Protein AF-A0A2W6WEF1-F1 (afdb_monomer_lite)

Foldseek 3Di:
DDPPPLDDVVVLVVLLVVLLVVLVVVVVVLVVLLVVQVVVLPPDDDDVVLVVLLVVLVVLLSVLQSVLLSCVSVVVPVSSVVSNVSSVVSLVSNVVSCVVSVGDVVSNCVVVVVVCCSVCVSVVVVVVSVVVSVVVVVD

Secondary structure (DSSP, 8-state):
-----S--HHHHHHHHHHHHHHHHHHHHHHHHHHHHHHHTTTTS---HHHHHHHHHHHHHHHHHHHHHHHHHHTT-HHHHHHHHHHHHHHHHHHHHHHHHTT--HHHHHHHHHHHHHHHHHHHHHHHHHHHHHHHHTT-

pLDDT: mean 70.05, std 11.49, range [33.0, 89.06]

Sequence (139 aa):
MVKHSGVSEANLEVLREAQAAFNAVFGTLLCAGIGHALTAINDRVFDIAMVIDFLLAVAWFAVALCIGNQAMLRGEQRKGMVLLVTACMAGLVAFVAGQALGLDNALLRLLTGAWVATLLGSNATVSLIDYIQRRGGQR

Radius of gyration: 18.7 Å; chains: 1; bounding box: 54×24×50 Å

Structure (mmCIF, N/CA/C/O backbone):
data_AF-A0A2W6WEF1-F1
#
_entry.id   AF-A0A2W6WEF1-F1
#
loop_
_atom_site.group_PDB
_atom_site.id
_atom_site.type_symbol
_atom_site.label_atom_id
_atom_site.label_alt_id
_atom_site.label_comp_id
_atom_site.label_asym_id
_atom_site.label_entity_id
_atom_site.label_seq_id
_atom_site.pdbx_PDB_ins_code
_atom_site.Cartn_x
_atom_site.Cartn_y
_atom_site.Cartn_z
_atom_site.occupancy
_atom_site.B_iso_or_equiv
_atom_site.auth_seq_id
_atom_site.auth_comp_id
_atom_site.auth_asym_id
_atom_site.auth_atom_id
_atom_site.pdbx_PDB_model_num
ATOM 1 N N . MET A 1 1 ? -32.310 3.608 27.103 1.00 34.72 1 MET A N 1
ATOM 2 C CA . MET A 1 1 ? -30.976 3.893 26.526 1.00 34.72 1 MET A CA 1
ATOM 3 C C . MET A 1 1 ? -30.021 2.805 26.982 1.00 34.72 1 MET A C 1
ATOM 5 O O . MET A 1 1 ? -29.574 2.838 28.119 1.00 34.72 1 MET A O 1
ATOM 9 N N . VAL A 1 2 ? -29.787 1.796 26.142 1.00 33.00 2 VAL A N 1
ATOM 10 C CA . VAL A 1 2 ? -28.838 0.716 26.445 1.00 33.00 2 VAL A CA 1
ATOM 11 C C . VAL A 1 2 ? -27.443 1.230 26.104 1.00 33.00 2 VAL A C 1
ATOM 13 O O . VAL A 1 2 ? -27.155 1.556 24.955 1.00 33.00 2 VAL A O 1
ATOM 16 N N . LYS A 1 3 ? -26.608 1.388 27.129 1.00 35.75 3 LYS A N 1
ATOM 17 C CA . LYS A 1 3 ? -25.214 1.814 27.004 1.00 35.75 3 LYS A CA 1
ATOM 18 C C . LYS A 1 3 ? -24.437 0.628 26.417 1.00 35.75 3 LYS A C 1
ATOM 20 O O . LYS A 1 3 ? -24.182 -0.342 27.121 1.00 35.75 3 LYS A O 1
ATOM 25 N N . HIS A 1 4 ? -24.113 0.668 25.125 1.00 38.34 4 HIS A N 1
ATOM 26 C CA . HIS A 1 4 ? -23.238 -0.322 24.491 1.00 38.34 4 HIS A CA 1
ATOM 27 C C . HIS A 1 4 ? -21.790 -0.103 24.957 1.00 38.34 4 HIS A C 1
ATOM 29 O O . HIS A 1 4 ? -20.988 0.504 24.255 1.00 38.34 4 HIS A O 1
ATOM 35 N N . SER A 1 5 ? -21.433 -0.580 26.149 1.00 47.84 5 SER A N 1
ATOM 36 C CA . SER A 1 5 ? -20.035 -0.650 26.593 1.00 47.84 5 SER A CA 1
ATOM 37 C C . SER A 1 5 ? -19.420 -1.981 26.154 1.00 47.84 5 SER A C 1
ATOM 39 O O . SER A 1 5 ? -19.136 -2.844 26.977 1.00 47.84 5 SER A O 1
ATOM 41 N N . GLY A 1 6 ? -19.296 -2.178 24.840 1.00 47.62 6 GLY A N 1
ATOM 42 C CA . GLY A 1 6 ? -18.607 -3.339 24.255 1.00 47.62 6 GLY A CA 1
ATOM 43 C C . GLY A 1 6 ? -17.201 -3.019 23.751 1.00 47.62 6 GLY A C 1
ATOM 44 O O . GLY A 1 6 ? -16.408 -3.921 23.509 1.00 47.62 6 GLY A O 1
ATOM 45 N N . VAL A 1 7 ? -16.875 -1.732 23.626 1.00 51.34 7 VAL A N 1
ATOM 46 C CA . VAL A 1 7 ? -15.575 -1.265 23.164 1.00 51.34 7 VAL A CA 1
ATOM 47 C C . VAL A 1 7 ? -15.164 -0.092 24.044 1.00 51.34 7 VAL A C 1
ATOM 49 O O . VAL A 1 7 ? -15.775 0.970 23.988 1.00 51.34 7 VAL A O 1
ATOM 52 N N . SER A 1 8 ? -14.158 -0.290 24.898 1.00 59.22 8 SER A N 1
ATOM 53 C CA . SER A 1 8 ? -13.447 0.852 25.479 1.00 59.22 8 SER A CA 1
ATOM 54 C C . SER A 1 8 ? -12.740 1.572 24.334 1.00 59.22 8 SER A C 1
ATOM 56 O O . SER A 1 8 ? -12.123 0.902 23.502 1.00 59.22 8 SER A O 1
ATOM 58 N N . GLU A 1 9 ? -12.812 2.903 24.278 1.00 60.66 9 GLU A N 1
ATOM 59 C CA . GLU A 1 9 ? -12.079 3.713 23.291 1.00 60.66 9 GLU A CA 1
ATOM 60 C C . GLU A 1 9 ? -10.601 3.295 23.202 1.00 60.66 9 GLU A C 1
ATOM 62 O O . GLU A 1 9 ? -10.062 3.196 22.102 1.00 60.66 9 GLU A O 1
ATOM 67 N N . ALA A 1 10 ? -10.013 2.880 24.330 1.00 58.94 10 ALA A N 1
ATOM 68 C CA . ALA A 1 10 ? -8.648 2.371 24.423 1.00 58.94 10 ALA A CA 1
ATOM 69 C C . ALA A 1 10 ? -8.368 1.134 23.541 1.00 58.94 10 ALA A C 1
ATOM 71 O O . ALA A 1 10 ? -7.301 1.030 22.946 1.00 58.94 10 ALA A O 1
ATOM 72 N N . ASN A 1 11 ? -9.314 0.197 23.394 1.00 60.12 11 ASN A N 1
ATOM 73 C CA . ASN A 1 11 ? -9.098 -1.002 22.567 1.00 60.12 11 ASN A CA 1
ATOM 74 C C . ASN A 1 11 ? -9.136 -0.677 21.066 1.00 60.12 11 ASN A C 1
ATOM 76 O O . ASN A 1 11 ? -8.418 -1.295 20.281 1.00 60.12 11 ASN A O 1
ATOM 80 N N . LEU A 1 12 ? -9.954 0.298 20.656 1.00 66.38 12 LEU A N 1
ATOM 81 C CA . LEU A 1 12 ? -9.937 0.803 19.277 1.00 66.38 12 LEU A CA 1
ATOM 82 C C . LEU A 1 12 ? -8.667 1.588 18.984 1.00 66.38 12 LEU A C 1
ATOM 84 O O . LEU A 1 12 ? -8.165 1.539 17.864 1.00 66.38 12 LEU A O 1
ATOM 88 N N . GLU A 1 13 ? -8.169 2.317 19.974 1.00 68.69 13 GLU A N 1
ATOM 89 C CA . GLU A 1 13 ? -6.949 3.101 19.861 1.00 68.69 13 GLU A CA 1
ATOM 90 C C . GLU A 1 13 ? -5.731 2.199 19.633 1.00 68.69 13 GLU A C 1
ATOM 92 O O . GLU A 1 13 ? -5.026 2.387 18.643 1.00 68.69 13 GLU A O 1
ATOM 97 N N . VAL A 1 14 ? -5.588 1.121 20.414 1.00 67.00 14 VAL A N 1
ATOM 98 C CA . VAL A 1 14 ? -4.526 0.112 20.229 1.00 67.00 14 VAL A CA 1
ATOM 99 C C . VAL A 1 14 ? -4.586 -0.542 18.845 1.00 67.00 14 VAL A C 1
ATOM 101 O O . VAL A 1 14 ? -3.557 -0.731 18.199 1.00 67.00 14 VAL A O 1
ATOM 104 N N . LEU A 1 15 ? -5.783 -0.867 18.344 1.00 65.19 15 LEU A N 1
ATOM 105 C CA . LEU A 1 15 ? -5.932 -1.444 17.002 1.00 65.19 15 LEU A CA 1
ATOM 106 C C . LEU A 1 15 ? -5.541 -0.453 15.905 1.00 65.19 15 LEU A C 1
ATOM 108 O O . LEU A 1 15 ? -4.858 -0.824 14.951 1.00 65.19 15 LEU A O 1
ATOM 112 N N . ARG A 1 16 ? -5.934 0.816 16.044 1.00 70.62 16 ARG A N 1
ATOM 113 C CA . ARG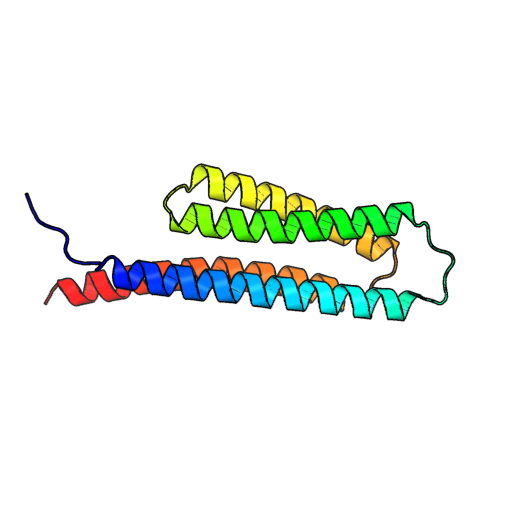 A 1 16 ? -5.547 1.877 15.105 1.00 70.62 16 ARG A CA 1
ATOM 114 C C . ARG A 1 16 ? -4.040 2.106 15.106 1.00 70.62 16 ARG A C 1
ATOM 116 O O . ARG A 1 16 ? -3.472 2.317 14.034 1.00 70.62 16 ARG A O 1
ATOM 123 N N . GLU A 1 17 ? -3.408 2.036 16.271 1.00 70.50 17 GLU A N 1
ATOM 124 C CA . GLU A 1 17 ? -1.968 2.212 16.447 1.00 70.50 17 GLU A CA 1
ATOM 125 C C . GLU A 1 17 ? -1.175 1.036 15.861 1.00 70.50 17 GLU A C 1
ATOM 127 O O . GLU A 1 17 ? -0.269 1.248 15.053 1.00 70.50 17 GLU A O 1
ATOM 132 N N . ALA A 1 18 ? -1.590 -0.205 16.136 1.00 65.56 18 ALA A N 1
ATOM 133 C CA . ALA A 1 18 ? -1.011 -1.402 15.522 1.00 65.56 18 ALA A CA 1
ATOM 134 C C . ALA A 1 18 ? -1.107 -1.363 13.987 1.00 65.56 18 ALA A C 1
ATOM 136 O O . ALA A 1 18 ? -0.173 -1.738 13.278 1.00 65.56 18 ALA A O 1
ATOM 137 N N . GLN A 1 19 ? -2.217 -0.853 13.456 1.00 68.38 19 GLN A N 1
ATOM 138 C CA . GLN A 1 19 ? -2.442 -0.754 12.017 1.00 68.38 19 GLN A CA 1
ATOM 139 C C . GLN A 1 19 ? -1.686 0.420 11.375 1.00 68.38 19 GLN A C 1
ATOM 141 O O . GLN A 1 19 ? -1.238 0.317 10.232 1.00 68.38 19 GLN A O 1
ATOM 146 N N . ALA A 1 20 ? -1.481 1.520 12.105 1.00 71.69 20 ALA A N 1
ATOM 147 C CA . ALA A 1 20 ? -0.588 2.599 11.690 1.00 71.69 20 ALA A CA 1
ATOM 148 C C . ALA A 1 20 ? 0.877 2.130 11.647 1.00 71.69 20 ALA A C 1
ATOM 150 O O . ALA A 1 20 ? 1.570 2.388 10.661 1.00 71.69 20 ALA A O 1
ATOM 151 N N . ALA A 1 21 ? 1.321 1.378 12.659 1.00 69.19 21 ALA A N 1
ATOM 152 C CA . ALA A 1 21 ? 2.646 0.766 12.687 1.00 69.19 21 ALA A CA 1
ATOM 153 C C . ALA A 1 21 ? 2.832 -0.223 11.525 1.00 69.19 21 ALA A C 1
ATOM 155 O O . ALA A 1 21 ? 3.842 -0.170 10.823 1.00 69.19 21 ALA A O 1
ATOM 156 N N . PHE A 1 22 ? 1.827 -1.062 11.257 1.00 69.50 22 PHE A N 1
ATOM 157 C CA . PHE A 1 22 ? 1.837 -1.972 10.113 1.00 69.50 22 PHE A CA 1
ATOM 158 C C . PHE A 1 22 ? 1.972 -1.222 8.778 1.00 69.50 22 PHE A C 1
ATOM 160 O O . PHE A 1 22 ? 2.821 -1.572 7.962 1.00 69.50 22 PHE A O 1
ATOM 167 N N . ASN A 1 23 ? 1.199 -0.149 8.575 1.00 71.81 23 ASN A N 1
ATOM 168 C CA . ASN A 1 23 ? 1.293 0.695 7.380 1.00 71.81 23 ASN A CA 1
ATOM 169 C C . ASN A 1 23 ? 2.698 1.313 7.207 1.00 71.81 23 ASN A C 1
ATOM 171 O O . ASN A 1 23 ? 3.213 1.359 6.089 1.00 71.81 23 ASN A O 1
ATOM 175 N N . ALA A 1 24 ? 3.333 1.766 8.294 1.00 71.12 24 ALA A N 1
ATOM 176 C CA . ALA A 1 24 ? 4.674 2.355 8.257 1.00 71.12 24 ALA A CA 1
ATOM 177 C C . ALA A 1 24 ? 5.759 1.322 7.905 1.00 71.12 24 ALA A C 1
ATOM 179 O O . ALA A 1 24 ? 6.597 1.564 7.030 1.00 71.12 24 ALA A O 1
ATOM 180 N N . VAL A 1 25 ? 5.718 0.148 8.543 1.00 69.75 25 VAL A N 1
ATOM 181 C CA . VAL A 1 25 ? 6.628 -0.968 8.236 1.00 69.75 25 VAL A CA 1
ATOM 182 C C . VAL A 1 25 ? 6.441 -1.416 6.790 1.00 69.75 25 VAL A C 1
ATOM 184 O O . VAL A 1 25 ? 7.421 -1.601 6.068 1.00 69.75 25 VAL A O 1
ATOM 187 N N . PHE A 1 26 ? 5.193 -1.520 6.333 1.00 71.19 26 PHE A N 1
ATOM 188 C CA . PHE A 1 26 ? 4.891 -1.901 4.961 1.00 71.19 26 PHE A CA 1
ATOM 189 C C . PHE A 1 26 ? 5.443 -0.897 3.942 1.00 71.19 26 PHE A C 1
ATOM 191 O O . PHE A 1 26 ? 6.159 -1.295 3.023 1.00 71.19 26 PHE A O 1
ATOM 198 N N . GLY A 1 27 ? 5.196 0.403 4.136 1.00 68.94 27 GLY A N 1
ATOM 199 C CA . GLY A 1 27 ? 5.763 1.450 3.280 1.00 68.94 27 GLY A CA 1
ATOM 200 C C . GLY A 1 27 ? 7.295 1.404 3.223 1.00 68.94 27 GLY A C 1
ATOM 201 O O . GLY A 1 27 ? 7.882 1.562 2.156 1.00 68.94 27 GLY A O 1
ATOM 202 N N . THR A 1 28 ? 7.943 1.092 4.347 1.00 70.75 28 THR A N 1
ATOM 203 C CA . THR A 1 28 ? 9.406 0.959 4.428 1.00 70.75 28 THR A CA 1
ATOM 204 C C . THR A 1 28 ? 9.920 -0.235 3.620 1.00 70.75 28 THR A C 1
ATOM 206 O O . THR A 1 28 ? 10.871 -0.095 2.848 1.00 70.75 28 THR A O 1
ATOM 209 N N . LEU A 1 29 ? 9.272 -1.398 3.750 1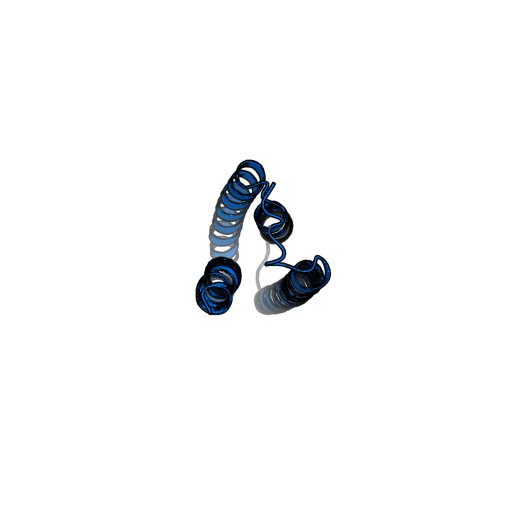.00 68.88 29 LEU A N 1
ATOM 210 C CA . LEU A 1 29 ? 9.611 -2.598 2.978 1.00 68.88 29 LEU A CA 1
ATOM 211 C C . LEU A 1 29 ? 9.424 -2.380 1.473 1.00 68.88 29 LEU A C 1
ATOM 213 O O . LEU A 1 29 ? 10.252 -2.839 0.685 1.00 68.88 29 LEU A O 1
ATOM 217 N N . LEU A 1 30 ? 8.382 -1.644 1.071 1.00 70.62 30 LEU A N 1
ATOM 218 C CA . LEU A 1 30 ? 8.177 -1.280 -0.330 1.00 70.62 30 LEU A CA 1
ATOM 219 C C . LEU A 1 30 ? 9.306 -0.402 -0.867 1.00 70.62 30 LEU A C 1
ATOM 221 O O . LEU A 1 30 ? 9.880 -0.730 -1.903 1.00 70.62 30 LEU A O 1
ATOM 225 N N . CYS A 1 31 ? 9.664 0.669 -0.157 1.00 72.31 31 CYS A N 1
ATOM 226 C CA . CYS A 1 31 ? 10.755 1.551 -0.571 1.00 72.31 31 CYS A CA 1
ATOM 227 C C . CYS A 1 31 ? 12.087 0.795 -0.707 1.00 72.31 31 CYS A C 1
ATOM 229 O O . CYS A 1 31 ? 12.794 0.968 -1.701 1.00 72.31 31 CYS A O 1
ATOM 231 N N . ALA A 1 32 ? 12.410 -0.078 0.252 1.00 71.75 32 ALA A N 1
ATOM 232 C CA . ALA A 1 32 ? 13.627 -0.889 0.213 1.00 71.75 32 ALA A CA 1
ATOM 233 C C . ALA A 1 32 ? 13.633 -1.873 -0.969 1.00 71.75 32 ALA A C 1
ATOM 235 O O . ALA A 1 32 ? 14.633 -1.984 -1.682 1.00 71.75 32 ALA A O 1
ATOM 236 N N . GLY A 1 33 ? 12.506 -2.549 -1.212 1.00 68.50 33 GLY A N 1
ATOM 237 C CA . GLY A 1 33 ? 12.357 -3.473 -2.335 1.00 68.50 33 GLY A CA 1
ATOM 238 C C . GLY A 1 33 ? 12.511 -2.779 -3.689 1.00 68.50 33 GLY A C 1
ATOM 239 O O . GLY A 1 33 ? 13.221 -3.283 -4.556 1.00 68.50 33 GLY A O 1
ATOM 240 N N . ILE A 1 34 ? 11.906 -1.600 -3.856 1.00 71.62 34 ILE A N 1
ATOM 241 C CA . ILE A 1 34 ? 12.053 -0.783 -5.069 1.00 71.62 34 ILE A CA 1
ATOM 242 C C . ILE A 1 34 ? 13.510 -0.367 -5.268 1.00 71.62 34 ILE A C 1
ATOM 244 O O . ILE A 1 34 ? 14.032 -0.523 -6.367 1.00 71.62 34 ILE A O 1
ATOM 248 N N . GLY A 1 35 ? 14.182 0.116 -4.217 1.00 72.06 35 GLY A N 1
ATOM 249 C CA . GLY A 1 35 ? 15.593 0.502 -4.285 1.00 72.06 35 GLY A CA 1
ATOM 250 C C . GLY A 1 35 ? 16.487 -0.652 -4.744 1.00 72.06 35 GLY A C 1
ATOM 251 O O . GLY A 1 35 ? 17.263 -0.491 -5.682 1.00 72.06 35 GLY A O 1
ATOM 252 N N . HIS A 1 36 ? 16.310 -1.840 -4.159 1.00 69.44 36 HIS A N 1
ATOM 253 C CA . HIS A 1 36 ? 17.021 -3.049 -4.585 1.00 69.44 36 HIS A CA 1
ATOM 254 C C . HIS A 1 36 ? 16.733 -3.400 -6.054 1.00 69.44 36 HIS A C 1
ATOM 256 O O . HIS A 1 36 ? 17.639 -3.724 -6.825 1.00 69.44 36 HIS A O 1
ATOM 262 N N . ALA A 1 37 ? 15.473 -3.312 -6.470 1.00 67.94 37 ALA A N 1
ATOM 263 C CA . ALA A 1 37 ? 15.086 -3.647 -7.831 1.00 67.94 37 ALA A CA 1
ATOM 264 C C . ALA A 1 37 ? 15.650 -2.645 -8.859 1.00 67.94 37 ALA A C 1
ATOM 266 O O . ALA A 1 37 ? 16.113 -3.060 -9.916 1.00 67.94 37 ALA A O 1
ATOM 267 N N . LEU A 1 38 ? 15.722 -1.354 -8.515 1.00 70.31 38 LEU A N 1
ATOM 268 C CA . LEU A 1 38 ? 16.395 -0.332 -9.325 1.00 70.31 38 LEU A CA 1
ATOM 269 C C . LEU A 1 38 ? 17.911 -0.564 -9.416 1.00 70.31 38 LEU A C 1
ATOM 271 O O . LEU A 1 38 ? 18.498 -0.338 -10.470 1.00 70.31 38 LEU A O 1
ATOM 275 N N . THR A 1 39 ? 18.557 -1.062 -8.355 1.00 71.94 39 THR A N 1
ATOM 276 C CA . THR A 1 39 ? 19.997 -1.380 -8.411 1.00 71.94 39 THR A CA 1
ATOM 277 C C . THR A 1 39 ? 20.326 -2.574 -9.308 1.00 71.94 39 THR A C 1
ATOM 279 O O . THR A 1 39 ? 21.389 -2.592 -9.920 1.00 71.94 39 THR A O 1
ATOM 282 N N . ALA A 1 40 ? 19.412 -3.540 -9.453 1.00 63.91 40 ALA A N 1
ATOM 283 C CA . ALA A 1 40 ? 19.584 -4.690 -10.352 1.00 63.91 40 ALA A CA 1
ATOM 284 C C . ALA A 1 40 ? 19.463 -4.321 -11.844 1.00 63.91 40 ALA A C 1
ATOM 286 O O . ALA A 1 40 ? 19.772 -5.119 -12.724 1.00 63.91 40 ALA A O 1
ATOM 287 N N . ILE A 1 41 ? 18.999 -3.107 -12.122 1.00 61.34 41 ILE A N 1
ATOM 288 C CA . ILE A 1 41 ? 18.618 -2.625 -13.445 1.00 61.34 41 ILE A CA 1
ATOM 289 C C . ILE A 1 41 ? 19.720 -1.754 -14.099 1.00 61.34 41 ILE A C 1
ATOM 291 O O . ILE A 1 41 ? 19.621 -1.378 -15.265 1.00 61.34 41 ILE A O 1
ATOM 295 N N . ASN A 1 42 ? 20.819 -1.505 -13.381 1.00 58.06 42 ASN A N 1
ATOM 296 C CA . ASN A 1 42 ? 21.861 -0.513 -13.680 1.00 58.06 42 ASN A CA 1
ATOM 297 C C . ASN A 1 42 ? 22.608 -0.660 -15.035 1.00 58.06 42 ASN A C 1
ATOM 299 O O . ASN A 1 42 ? 23.311 0.262 -15.432 1.00 58.06 42 ASN A O 1
ATOM 303 N N . ASP A 1 43 ? 22.447 -1.764 -15.773 1.00 57.12 43 ASP A N 1
ATOM 304 C CA . ASP A 1 43 ? 23.175 -2.025 -17.030 1.00 57.12 43 ASP A CA 1
ATOM 305 C C . ASP A 1 43 ? 22.434 -1.597 -18.320 1.00 57.12 43 ASP A C 1
ATOM 307 O O . ASP A 1 43 ? 22.940 -1.820 -19.423 1.00 57.12 43 ASP A O 1
ATOM 311 N N . ARG A 1 44 ? 21.239 -0.984 -18.244 1.00 59.12 44 ARG A N 1
ATOM 312 C CA . ARG A 1 44 ? 20.486 -0.528 -19.439 1.00 59.12 44 ARG A CA 1
ATOM 313 C C . ARG A 1 44 ? 20.295 0.991 -19.475 1.00 59.12 44 ARG A C 1
ATOM 315 O O . ARG A 1 44 ? 20.135 1.634 -18.447 1.00 59.12 44 ARG A O 1
ATOM 322 N N . VAL A 1 45 ? 20.273 1.568 -20.680 1.00 59.41 45 VAL A N 1
ATOM 323 C CA . VAL A 1 45 ? 19.904 2.978 -20.908 1.00 59.41 45 VAL A CA 1
ATOM 324 C C . VAL A 1 45 ? 18.416 3.139 -20.587 1.00 59.41 45 VAL A C 1
ATOM 326 O O . VAL A 1 45 ? 17.577 2.614 -21.316 1.00 59.41 45 VAL A O 1
ATOM 329 N N . PHE A 1 46 ? 18.090 3.821 -19.486 1.00 64.06 46 PHE A N 1
ATOM 330 C CA . PHE A 1 46 ? 16.703 4.033 -19.063 1.00 64.06 46 PHE A CA 1
ATOM 331 C C . PHE A 1 46 ? 16.093 5.304 -19.625 1.00 64.06 46 PHE A C 1
ATOM 333 O O . PHE A 1 46 ? 16.726 6.358 -19.669 1.00 64.06 46 PHE A O 1
ATOM 340 N N . ASP A 1 47 ? 14.802 5.207 -19.930 1.00 73.25 47 ASP A N 1
ATOM 341 C CA . ASP A 1 47 ? 13.929 6.367 -19.951 1.00 73.25 47 ASP A CA 1
ATOM 342 C C . ASP A 1 47 ? 13.632 6.783 -18.500 1.00 73.25 47 ASP A C 1
ATOM 344 O O . ASP A 1 47 ? 12.875 6.128 -17.776 1.00 73.25 47 ASP A O 1
ATOM 348 N N . ILE A 1 48 ? 14.277 7.866 -18.060 1.00 76.62 48 ILE A N 1
ATOM 349 C CA . ILE A 1 48 ? 14.117 8.433 -16.714 1.00 76.62 48 ILE A CA 1
ATOM 350 C C . ILE A 1 48 ? 12.649 8.780 -16.438 1.00 76.62 48 ILE A C 1
ATOM 352 O O . ILE A 1 48 ? 12.198 8.631 -15.301 1.00 76.62 48 ILE A O 1
ATOM 356 N N . ALA A 1 49 ? 11.887 9.190 -17.457 1.00 81.56 49 ALA A N 1
ATOM 357 C CA . ALA A 1 49 ? 10.478 9.521 -17.283 1.00 81.56 49 ALA A CA 1
ATOM 358 C C . ALA A 1 49 ? 9.674 8.292 -16.833 1.00 81.56 49 ALA A C 1
ATOM 360 O O . ALA A 1 49 ? 8.899 8.376 -15.884 1.00 81.56 49 ALA A O 1
ATOM 361 N N . MET A 1 50 ? 9.941 7.124 -17.422 1.00 79.75 50 MET A N 1
ATOM 362 C CA . MET A 1 50 ? 9.245 5.882 -17.076 1.00 79.75 50 MET A CA 1
ATOM 363 C C . MET A 1 50 ? 9.564 5.404 -15.653 1.00 79.75 50 MET A C 1
ATOM 365 O O . MET A 1 50 ? 8.684 4.903 -14.950 1.00 79.75 50 MET A O 1
ATOM 369 N N . VAL A 1 51 ? 10.809 5.587 -15.199 1.00 78.56 51 VAL A N 1
ATOM 370 C CA . VAL A 1 51 ? 11.196 5.298 -13.807 1.00 78.56 51 VAL A CA 1
ATOM 371 C C . VAL A 1 51 ? 10.461 6.229 -12.841 1.00 78.56 51 VAL A C 1
ATOM 373 O O . VAL A 1 51 ? 9.959 5.773 -11.814 1.00 78.56 51 VAL A O 1
ATOM 376 N N . ILE A 1 52 ? 10.360 7.520 -13.169 1.00 82.19 52 ILE A N 1
ATOM 377 C CA . ILE A 1 52 ? 9.628 8.497 -12.353 1.00 82.19 52 ILE A CA 1
ATOM 378 C C . ILE A 1 52 ? 8.140 8.137 -12.282 1.00 82.19 52 ILE A C 1
ATOM 380 O O . ILE A 1 52 ? 7.586 8.100 -11.183 1.00 82.19 52 ILE A O 1
ATOM 384 N N . ASP A 1 53 ? 7.509 7.809 -13.409 1.00 82.88 53 ASP A N 1
ATOM 385 C CA . ASP A 1 53 ? 6.096 7.415 -13.454 1.00 82.88 53 ASP A CA 1
ATOM 386 C C . ASP A 1 53 ? 5.829 6.159 -12.620 1.00 82.88 53 ASP A C 1
ATOM 388 O O . ASP A 1 53 ? 4.863 6.107 -11.852 1.00 82.88 53 ASP A O 1
ATOM 392 N N . PHE A 1 54 ? 6.721 5.167 -12.701 1.00 82.12 54 PHE A N 1
ATOM 393 C CA . PHE A 1 54 ? 6.665 3.979 -11.853 1.00 82.12 54 PHE A CA 1
ATOM 394 C C . PHE A 1 54 ? 6.732 4.346 -10.364 1.00 82.12 54 PHE A C 1
ATOM 396 O O . PHE A 1 54 ? 5.881 3.919 -9.580 1.00 82.12 54 PHE A O 1
ATOM 403 N N . LEU A 1 55 ? 7.707 5.167 -9.966 1.00 81.38 55 LEU A N 1
ATOM 404 C CA . LEU A 1 55 ? 7.884 5.580 -8.572 1.00 81.38 55 LEU A CA 1
ATOM 405 C C . LEU A 1 55 ? 6.681 6.367 -8.045 1.00 81.38 55 LEU A C 1
ATOM 407 O O . LEU A 1 55 ? 6.226 6.113 -6.927 1.00 81.38 55 LEU A O 1
ATOM 411 N N . LEU A 1 56 ? 6.134 7.281 -8.847 1.00 84.75 56 LEU A N 1
ATOM 412 C CA . LEU A 1 56 ? 4.942 8.052 -8.495 1.00 84.75 56 LEU A CA 1
ATOM 413 C C . LEU A 1 56 ? 3.713 7.152 -8.344 1.00 84.75 56 LEU A C 1
ATOM 415 O O . LEU A 1 56 ? 2.959 7.308 -7.380 1.00 84.75 56 LEU A O 1
ATOM 419 N N . ALA A 1 57 ? 3.531 6.182 -9.242 1.00 85.31 57 ALA A N 1
ATOM 420 C CA . ALA A 1 57 ? 2.434 5.225 -9.162 1.00 85.31 57 ALA A CA 1
ATOM 421 C C . ALA A 1 57 ? 2.520 4.365 -7.889 1.00 85.31 57 ALA A C 1
ATOM 423 O O . ALA A 1 57 ? 1.511 4.187 -7.201 1.00 85.31 57 ALA A O 1
ATOM 424 N N . VAL A 1 58 ? 3.716 3.892 -7.518 1.00 79.94 58 VAL A N 1
ATOM 425 C CA . VAL A 1 58 ? 3.913 3.121 -6.278 1.00 79.94 58 VAL A CA 1
ATOM 426 C C . VAL A 1 58 ? 3.732 3.987 -5.029 1.00 79.94 58 VAL A C 1
ATOM 428 O O . VAL A 1 58 ? 3.093 3.553 -4.067 1.00 79.94 58 VAL A O 1
ATOM 431 N N . ALA A 1 59 ? 4.243 5.220 -5.034 1.00 81.38 59 ALA A N 1
ATOM 432 C CA . ALA A 1 59 ? 4.056 6.151 -3.924 1.00 81.38 59 ALA A CA 1
ATOM 433 C C . ALA A 1 59 ? 2.567 6.450 -3.702 1.00 81.38 59 ALA A C 1
ATOM 435 O O . ALA A 1 59 ? 2.069 6.356 -2.576 1.00 81.38 59 ALA A O 1
ATOM 436 N N . TRP A 1 60 ? 1.835 6.740 -4.780 1.00 86.69 60 TRP A N 1
ATOM 437 C CA . TRP A 1 60 ? 0.397 6.979 -4.714 1.00 86.69 60 TRP A CA 1
ATOM 438 C C . TRP A 1 60 ? -0.370 5.739 -4.249 1.00 86.69 60 TRP A C 1
ATOM 440 O O . TRP A 1 60 ? -1.238 5.848 -3.383 1.00 86.69 60 TRP A O 1
ATOM 450 N N . PHE A 1 61 ? -0.008 4.555 -4.747 1.00 82.88 61 PHE A N 1
ATOM 451 C CA . PHE A 1 61 ? -0.558 3.280 -4.286 1.00 82.88 61 PHE A CA 1
ATOM 452 C C . PHE A 1 61 ? -0.419 3.107 -2.768 1.00 82.88 61 PHE A C 1
ATOM 454 O O . PHE A 1 61 ? -1.415 2.846 -2.088 1.00 82.88 61 PHE A O 1
ATOM 461 N N . ALA A 1 62 ? 0.788 3.296 -2.228 1.00 77.25 62 ALA A N 1
ATOM 462 C CA . ALA A 1 62 ? 1.055 3.145 -0.801 1.00 77.25 62 ALA A CA 1
ATOM 463 C C . ALA A 1 62 ? 0.261 4.161 0.038 1.00 77.25 62 ALA A C 1
ATOM 465 O O . ALA A 1 62 ? -0.398 3.786 1.009 1.00 77.25 62 ALA A O 1
ATOM 466 N N . VAL A 1 63 ? 0.263 5.438 -0.359 1.00 81.81 63 VAL A N 1
ATOM 467 C CA . VAL A 1 63 ? -0.465 6.502 0.349 1.00 81.81 63 VAL A CA 1
ATOM 468 C C . VAL A 1 63 ? -1.972 6.247 0.331 1.00 81.81 63 VAL A C 1
ATOM 470 O O . VAL A 1 63 ? -2.615 6.278 1.384 1.00 81.81 63 VAL A O 1
ATOM 473 N N . ALA A 1 64 ? -2.542 5.949 -0.836 1.00 84.50 64 ALA A N 1
ATOM 474 C CA . ALA A 1 64 ? -3.972 5.707 -0.982 1.00 84.50 64 ALA A CA 1
ATOM 475 C C . ALA A 1 64 ? -4.427 4.468 -0.193 1.00 84.50 64 ALA A C 1
ATOM 477 O O . ALA A 1 64 ? -5.488 4.507 0.431 1.00 84.50 64 ALA A O 1
ATOM 478 N N . LEU A 1 65 ? -3.613 3.407 -0.130 1.00 78.75 65 LEU A N 1
ATOM 479 C CA . LEU A 1 65 ? -3.884 2.250 0.729 1.00 78.75 65 LEU A CA 1
ATOM 480 C C . LEU A 1 65 ? -3.859 2.611 2.210 1.00 78.75 65 LEU A C 1
ATOM 482 O O . LEU A 1 65 ? -4.798 2.278 2.933 1.00 78.75 65 LEU A O 1
ATOM 486 N N . CYS A 1 66 ? -2.816 3.304 2.666 1.00 78.19 66 CYS A N 1
ATOM 487 C CA . CYS A 1 66 ? -2.673 3.679 4.068 1.00 78.19 66 CYS A CA 1
ATOM 488 C C . CYS A 1 66 ? -3.835 4.566 4.537 1.00 78.19 66 CYS A C 1
ATOM 490 O O . CYS A 1 66 ? -4.443 4.288 5.575 1.00 78.19 66 CYS A O 1
AT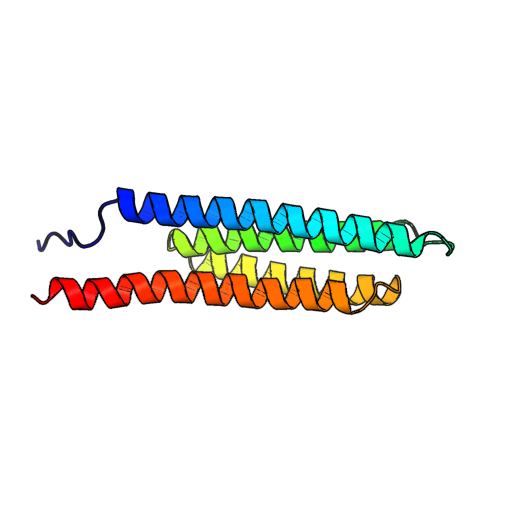OM 492 N N . ILE A 1 67 ? -4.181 5.596 3.755 1.00 82.44 67 ILE A N 1
ATOM 493 C CA . ILE A 1 67 ? -5.289 6.511 4.064 1.00 82.44 67 ILE A CA 1
ATOM 494 C C . ILE A 1 67 ? -6.635 5.794 3.919 1.00 82.44 67 ILE A C 1
ATOM 496 O O . ILE A 1 67 ? -7.497 5.941 4.785 1.00 82.44 67 ILE A O 1
ATOM 500 N N . GLY A 1 68 ? -6.820 4.994 2.865 1.00 80.88 68 GLY A N 1
ATOM 501 C CA . GLY A 1 68 ? -8.050 4.237 2.630 1.00 80.88 68 GLY A CA 1
ATOM 502 C C . GLY A 1 68 ? -8.353 3.270 3.772 1.00 80.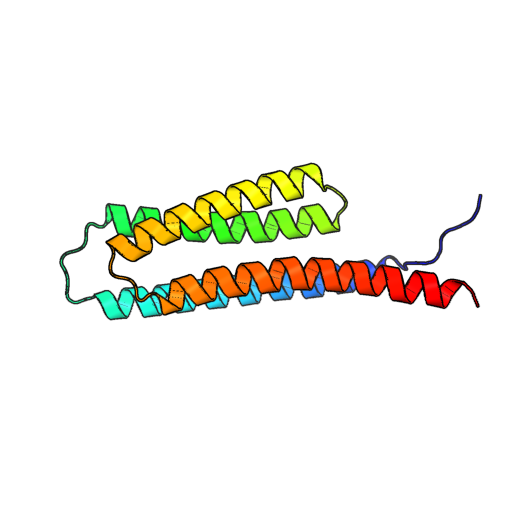88 68 GLY A C 1
ATOM 503 O O . GLY A 1 68 ? -9.462 3.274 4.304 1.00 80.88 68 GLY A O 1
ATOM 504 N N . ASN A 1 69 ? -7.343 2.525 4.224 1.00 76.44 69 ASN A N 1
ATOM 505 C CA . ASN A 1 69 ? -7.444 1.608 5.358 1.00 76.44 69 ASN A CA 1
ATOM 506 C C . ASN A 1 69 ? -7.819 2.363 6.649 1.00 76.44 69 ASN A C 1
ATOM 508 O O . ASN A 1 69 ? -8.766 1.988 7.338 1.00 76.44 69 ASN A O 1
ATOM 512 N N . GLN A 1 70 ? -7.155 3.489 6.939 1.00 75.12 70 GLN A N 1
ATOM 513 C CA . GLN A 1 70 ? -7.483 4.336 8.097 1.00 75.12 70 GLN A CA 1
ATOM 514 C C . GLN A 1 70 ? -8.904 4.922 8.024 1.00 75.12 70 GLN A C 1
ATOM 516 O O . GLN A 1 70 ? -9.603 4.977 9.037 1.00 75.12 70 GLN A O 1
ATOM 521 N N . ALA A 1 71 ? -9.370 5.322 6.839 1.00 79.94 71 ALA A N 1
ATOM 522 C CA . ALA A 1 71 ? -10.734 5.810 6.644 1.00 79.94 71 ALA A CA 1
ATOM 523 C C . ALA A 1 71 ? -11.779 4.711 6.908 1.00 79.94 71 ALA A C 1
ATOM 525 O O . ALA A 1 71 ? -12.779 4.970 7.582 1.00 79.94 71 ALA A O 1
ATOM 526 N N . MET A 1 72 ? -11.534 3.473 6.459 1.00 75.12 72 MET A N 1
ATOM 527 C CA . MET A 1 72 ? -12.427 2.338 6.737 1.00 75.12 72 MET A CA 1
ATOM 528 C C . MET A 1 72 ? -12.519 2.040 8.242 1.00 75.12 72 MET A C 1
ATOM 530 O O . MET A 1 72 ? -13.623 1.851 8.755 1.00 75.12 72 MET A O 1
ATOM 534 N N . LEU A 1 73 ? -11.401 2.104 8.976 1.00 71.00 73 LEU A N 1
ATOM 535 C CA . LEU A 1 73 ? -11.373 1.933 10.441 1.00 71.00 73 LEU A CA 1
ATOM 536 C C . LEU A 1 73 ? -12.112 3.030 11.218 1.00 71.00 73 LEU A C 1
ATOM 538 O O . LEU A 1 73 ? -12.532 2.823 12.358 1.00 71.00 73 LEU A O 1
ATOM 542 N N . ARG A 1 74 ? -12.247 4.222 10.633 1.00 73.12 74 ARG A N 1
ATOM 543 C CA . ARG A 1 74 ? -13.028 5.329 11.208 1.00 73.12 74 ARG A CA 1
ATOM 544 C C . ARG A 1 74 ? -14.522 5.226 10.888 1.00 73.12 74 ARG A C 1
ATOM 546 O O . ARG A 1 74 ? -15.288 6.082 11.315 1.00 73.12 74 ARG A O 1
ATOM 553 N N . GLY A 1 75 ? -14.943 4.193 10.155 1.00 72.62 75 GLY A N 1
ATOM 554 C CA . GLY A 1 75 ? -16.322 4.027 9.693 1.00 72.62 75 GLY A CA 1
ATOM 555 C C . GLY A 1 75 ? -16.643 4.820 8.422 1.00 72.62 75 GLY A C 1
ATOM 556 O O . GLY A 1 75 ? -17.767 4.756 7.926 1.00 72.62 75 GLY A O 1
ATOM 557 N N . GLU A 1 76 ? -15.668 5.516 7.831 1.00 79.88 76 GLU A N 1
ATOM 558 C CA . GLU A 1 76 ? -15.828 6.286 6.593 1.00 79.88 76 GLU A CA 1
ATOM 559 C C . GLU A 1 76 ? -15.707 5.379 5.353 1.00 79.88 76 GLU A C 1
ATOM 561 O O . GLU A 1 76 ? -14.884 5.600 4.460 1.00 79.88 76 GLU A O 1
ATOM 566 N N . GLN A 1 77 ? -16.558 4.351 5.280 1.00 78.69 77 GLN A N 1
ATOM 567 C CA . GLN A 1 77 ? -16.489 3.265 4.289 1.00 78.69 77 GLN A CA 1
ATOM 568 C C . GLN A 1 77 ? -16.450 3.762 2.838 1.00 78.69 77 GLN A C 1
ATOM 570 O O . GLN A 1 77 ? -15.703 3.241 2.015 1.00 78.69 77 GLN A O 1
ATOM 575 N N . ARG A 1 78 ? -17.217 4.813 2.517 1.00 82.62 78 ARG A N 1
ATOM 576 C CA . ARG A 1 78 ? -17.261 5.384 1.163 1.00 82.62 78 ARG A CA 1
ATOM 577 C C . ARG A 1 78 ? -15.917 5.986 0.745 1.00 82.62 78 ARG A C 1
ATOM 579 O O . ARG A 1 78 ? -15.454 5.713 -0.357 1.00 82.62 78 ARG A O 1
ATOM 586 N N . LYS A 1 79 ? -15.292 6.796 1.606 1.00 80.88 79 LYS A N 1
ATOM 587 C CA . LYS A 1 79 ? -13.976 7.396 1.322 1.00 80.88 79 LYS A CA 1
ATOM 588 C C . LYS A 1 79 ? -12.890 6.326 1.294 1.00 80.88 79 LYS A C 1
ATOM 590 O O . LYS A 1 79 ? -12.049 6.350 0.402 1.00 80.88 79 LYS A O 1
ATOM 595 N N . GLY A 1 80 ? -12.975 5.365 2.215 1.00 82.69 80 GLY A N 1
ATOM 596 C CA . GLY A 1 80 ? -12.119 4.186 2.242 1.00 82.69 80 GLY A CA 1
ATOM 597 C C . GLY A 1 80 ? -12.144 3.416 0.923 1.00 82.69 80 GLY A C 1
ATOM 598 O O . GLY A 1 80 ? -11.096 3.239 0.314 1.00 82.69 80 GLY A O 1
ATOM 599 N N . MET A 1 81 ? -13.333 3.054 0.426 1.00 81.88 81 MET A N 1
ATOM 600 C CA . MET A 1 81 ? -13.495 2.359 -0.859 1.00 81.88 81 MET A CA 1
ATOM 601 C C . MET A 1 81 ? -12.954 3.153 -2.044 1.00 81.88 81 MET A C 1
ATOM 603 O O . MET A 1 81 ? -12.268 2.579 -2.883 1.00 81.88 81 MET A O 1
ATOM 607 N N . VAL A 1 82 ? -13.249 4.455 -2.132 1.00 89.06 82 VAL A N 1
ATOM 608 C CA . VAL A 1 82 ? -12.751 5.287 -3.242 1.00 89.06 82 VAL A CA 1
ATOM 609 C C . VAL A 1 82 ? -11.225 5.280 -3.262 1.00 89.06 82 VAL A C 1
ATOM 611 O O . VAL A 1 82 ? -10.632 5.000 -4.302 1.00 89.06 82 VAL A O 1
ATOM 614 N N . LEU A 1 83 ? -10.592 5.511 -2.109 1.00 86.69 83 LEU A N 1
ATOM 615 C CA . LEU A 1 83 ? -9.136 5.474 -1.991 1.00 86.69 83 LEU A CA 1
ATOM 616 C C . LEU A 1 83 ? -8.574 4.092 -2.331 1.00 86.69 83 LEU A C 1
ATOM 618 O O . LEU A 1 83 ? -7.570 3.995 -3.032 1.00 86.69 83 LEU A O 1
ATOM 622 N N . LEU A 1 84 ? -9.264 3.027 -1.926 1.00 82.56 84 LEU A N 1
ATOM 623 C CA . LEU A 1 84 ? -8.883 1.659 -2.256 1.00 82.56 84 LEU A CA 1
ATOM 624 C C . LEU A 1 84 ? -8.880 1.399 -3.764 1.00 82.56 84 LEU A C 1
ATOM 626 O O . LEU A 1 84 ? -7.928 0.827 -4.291 1.00 82.56 84 LEU A O 1
ATOM 630 N N . VAL A 1 85 ? -9.934 1.832 -4.461 1.00 86.62 85 VAL A N 1
ATOM 631 C CA . VAL A 1 85 ? -10.050 1.698 -5.918 1.00 86.62 85 VAL A CA 1
ATOM 632 C C . VAL A 1 85 ? -8.944 2.496 -6.598 1.00 86.62 85 VAL A C 1
ATOM 634 O O . VAL A 1 85 ? -8.275 1.973 -7.488 1.00 86.62 85 VAL A O 1
ATOM 637 N N . THR A 1 86 ? -8.686 3.727 -6.147 1.00 88.00 86 THR A N 1
ATOM 638 C CA . THR A 1 86 ? -7.591 4.534 -6.706 1.00 88.00 86 THR A CA 1
ATOM 639 C C . THR A 1 86 ? -6.224 3.911 -6.452 1.00 88.00 86 THR A C 1
ATOM 641 O O . THR A 1 86 ? -5.382 3.936 -7.346 1.00 88.00 86 THR A O 1
ATOM 644 N N . ALA A 1 87 ? -6.018 3.289 -5.288 1.00 83.50 87 ALA A N 1
ATOM 645 C CA . ALA A 1 87 ? -4.803 2.544 -5.008 1.00 83.50 87 ALA A CA 1
ATOM 646 C C . ALA A 1 87 ? -4.682 1.358 -5.972 1.00 83.50 87 ALA A C 1
ATOM 648 O O . ALA A 1 87 ? -3.658 1.216 -6.625 1.00 83.50 87 ALA A O 1
ATOM 649 N N . CYS A 1 88 ? -5.738 0.560 -6.159 1.00 82.81 88 CYS A N 1
ATOM 650 C CA . CYS A 1 88 ? -5.719 -0.564 -7.102 1.00 82.81 88 CYS A CA 1
ATOM 651 C C . CYS A 1 88 ? -5.325 -0.120 -8.517 1.00 82.81 88 CYS A C 1
ATOM 653 O O . CYS A 1 88 ? -4.458 -0.736 -9.132 1.00 82.81 88 CYS A O 1
ATOM 655 N N . MET A 1 89 ? -5.899 0.982 -9.006 1.00 87.38 89 MET A N 1
ATOM 656 C CA . MET A 1 89 ? -5.540 1.549 -10.309 1.00 87.38 89 MET A CA 1
ATOM 657 C C . MET A 1 89 ? -4.063 1.959 -10.369 1.00 87.38 89 MET A C 1
ATOM 659 O O . MET A 1 89 ? -3.375 1.637 -11.333 1.00 87.38 89 MET A O 1
ATOM 663 N N . ALA A 1 90 ? -3.554 2.613 -9.325 1.00 85.56 90 ALA A N 1
ATOM 664 C CA . ALA A 1 90 ? -2.150 3.008 -9.233 1.00 85.56 90 ALA A CA 1
ATOM 665 C C . ALA A 1 90 ? -1.202 1.800 -9.197 1.00 85.56 90 ALA A C 1
ATOM 667 O O . ALA A 1 90 ? -0.176 1.794 -9.872 1.00 85.56 90 ALA A O 1
ATOM 668 N N . GLY A 1 91 ? -1.579 0.747 -8.470 1.00 79.75 91 GLY A N 1
ATOM 669 C CA . GLY A 1 91 ? -0.843 -0.513 -8.416 1.00 79.75 91 GLY A CA 1
ATOM 670 C C . GLY A 1 91 ? -0.781 -1.213 -9.774 1.00 79.75 91 GLY A C 1
ATOM 671 O O . GLY A 1 91 ? 0.267 -1.738 -10.138 1.00 79.75 91 GLY A O 1
ATOM 672 N N . LEU A 1 92 ? -1.863 -1.170 -10.560 1.00 83.81 92 LEU A N 1
ATOM 673 C CA . LEU A 1 92 ? -1.870 -1.686 -11.934 1.00 83.81 92 LEU A CA 1
ATOM 674 C C . LEU A 1 92 ? -0.949 -0.877 -12.855 1.00 83.81 92 LEU A C 1
ATOM 676 O O . LEU A 1 92 ? -0.197 -1.464 -13.628 1.00 83.81 92 LEU A O 1
ATOM 680 N N . VAL A 1 93 ? -0.965 0.454 -12.752 1.00 85.12 93 VAL A N 1
ATOM 681 C CA . VAL A 1 93 ? -0.054 1.317 -13.524 1.00 85.12 93 VAL A CA 1
ATOM 682 C C . VAL A 1 93 ? 1.401 1.025 -13.157 1.00 85.12 93 VAL A C 1
ATOM 684 O O . VAL A 1 93 ? 2.219 0.800 -14.046 1.00 85.12 93 VAL A O 1
ATOM 687 N N . ALA A 1 94 ? 1.709 0.937 -11.861 1.00 80.62 94 ALA A N 1
ATOM 688 C CA . ALA A 1 94 ? 3.031 0.548 -11.382 1.00 80.62 94 ALA A CA 1
ATOM 689 C C . ALA A 1 94 ? 3.434 -0.850 -11.876 1.00 80.62 94 ALA A C 1
ATOM 691 O O . ALA A 1 94 ? 4.592 -1.075 -12.211 1.00 80.62 94 ALA A O 1
ATOM 692 N N . PHE A 1 95 ? 2.489 -1.787 -11.972 1.00 79.19 95 PHE A N 1
ATOM 693 C CA . PHE A 1 95 ? 2.744 -3.123 -12.502 1.00 79.19 95 PHE A CA 1
ATOM 694 C C . PHE A 1 95 ? 3.144 -3.098 -13.977 1.00 79.19 95 PHE A C 1
ATOM 696 O O . PHE A 1 95 ? 4.163 -3.681 -14.348 1.00 79.19 95 PHE A O 1
ATOM 703 N N . VAL A 1 96 ? 2.379 -2.390 -14.807 1.00 82.00 96 VAL A N 1
ATOM 704 C CA . VAL A 1 96 ? 2.661 -2.265 -16.244 1.00 82.00 96 VAL A CA 1
ATOM 705 C C . VAL A 1 96 ? 3.979 -1.526 -16.480 1.00 82.00 96 VAL A C 1
ATOM 707 O O . VAL A 1 96 ? 4.817 -2.004 -17.245 1.00 82.00 96 VAL A O 1
ATOM 710 N N . ALA A 1 97 ? 4.202 -0.408 -15.783 1.00 79.62 97 ALA A N 1
ATOM 711 C CA . ALA A 1 97 ? 5.457 0.336 -15.861 1.00 79.62 97 ALA A CA 1
ATOM 712 C C . ALA A 1 97 ? 6.640 -0.518 -15.378 1.00 79.62 97 ALA A C 1
ATOM 714 O O . ALA A 1 97 ? 7.687 -0.547 -16.016 1.00 79.62 97 ALA A O 1
ATOM 715 N N . GLY A 1 98 ? 6.453 -1.295 -14.308 1.00 76.44 98 GLY A N 1
ATOM 716 C CA . GLY A 1 98 ? 7.471 -2.200 -13.791 1.00 76.44 98 GLY A CA 1
ATOM 717 C C . GLY A 1 98 ? 7.896 -3.263 -14.805 1.00 76.44 98 GLY A C 1
ATOM 718 O O . GLY A 1 98 ? 9.090 -3.469 -15.019 1.00 76.44 98 GLY A O 1
ATOM 719 N N . GLN A 1 99 ? 6.937 -3.887 -15.494 1.00 78.38 99 GLN A N 1
ATOM 720 C CA . GLN A 1 99 ? 7.246 -4.840 -16.565 1.00 78.38 99 GLN A CA 1
ATOM 721 C C . GLN A 1 99 ? 7.996 -4.191 -17.730 1.00 78.38 99 GLN A C 1
ATOM 723 O O . GLN A 1 99 ? 8.947 -4.782 -18.243 1.00 78.38 99 GLN A O 1
ATOM 728 N N . ALA A 1 100 ? 7.604 -2.978 -18.126 1.00 78.50 100 ALA A N 1
ATOM 729 C CA . ALA A 1 100 ? 8.284 -2.237 -19.187 1.00 78.50 100 ALA A CA 1
ATOM 730 C C . ALA A 1 100 ? 9.739 -1.893 -18.814 1.00 78.50 100 ALA A C 1
ATOM 732 O O . ALA A 1 100 ? 10.622 -1.934 -19.669 1.00 78.50 100 ALA A O 1
ATOM 733 N N . LEU A 1 101 ? 10.003 -1.648 -17.527 1.00 74.19 101 LEU A N 1
ATOM 734 C CA . LEU A 1 101 ? 11.346 -1.434 -16.982 1.00 74.19 101 LEU A CA 1
ATOM 735 C C . LEU A 1 101 ? 12.160 -2.738 -16.834 1.00 74.19 101 LEU A C 1
ATOM 737 O O . LEU A 1 101 ? 13.339 -2.688 -16.488 1.00 74.19 101 LEU A O 1
ATOM 741 N N . GLY A 1 102 ? 11.561 -3.905 -17.098 1.00 73.12 102 GLY A N 1
ATOM 742 C CA . GLY A 1 102 ? 12.205 -5.208 -16.925 1.00 73.12 102 GLY A CA 1
ATOM 743 C C . GLY A 1 102 ? 12.376 -5.621 -15.460 1.00 73.12 102 GLY A C 1
ATOM 744 O O . GLY A 1 102 ? 13.215 -6.473 -15.170 1.00 73.12 102 GLY A O 1
ATOM 745 N N . LEU A 1 103 ? 11.605 -5.022 -14.542 1.00 70.69 103 LEU A N 1
ATOM 746 C CA . LEU A 1 103 ? 11.602 -5.394 -13.129 1.00 70.69 103 LEU A CA 1
ATOM 747 C C . LEU A 1 103 ? 11.118 -6.836 -12.959 1.00 70.69 103 LEU A C 1
ATOM 749 O O . LEU A 1 103 ? 10.104 -7.248 -13.526 1.00 70.69 103 LEU A O 1
ATOM 753 N N . ASP A 1 104 ? 11.846 -7.592 -12.141 1.00 63.94 104 ASP A N 1
ATOM 754 C CA . ASP A 1 104 ? 11.564 -9.000 -11.905 1.00 63.94 104 ASP A CA 1
ATOM 755 C C . ASP A 1 104 ? 10.182 -9.189 -11.248 1.00 63.94 104 ASP A C 1
ATOM 757 O O . ASP A 1 104 ? 9.811 -8.498 -10.289 1.00 63.94 104 ASP A O 1
ATOM 761 N N . ASN A 1 105 ? 9.414 -10.162 -11.750 1.00 62.16 105 ASN A N 1
ATOM 762 C CA . ASN A 1 105 ? 8.016 -10.416 -11.371 1.00 62.16 105 ASN A CA 1
ATOM 763 C C . ASN A 1 105 ? 7.837 -10.700 -9.866 1.00 62.16 105 ASN A C 1
ATOM 765 O O . ASN A 1 105 ? 6.718 -10.640 -9.349 1.00 62.16 105 ASN A O 1
ATOM 769 N N . ALA A 1 106 ? 8.922 -11.020 -9.158 1.00 60.34 106 ALA 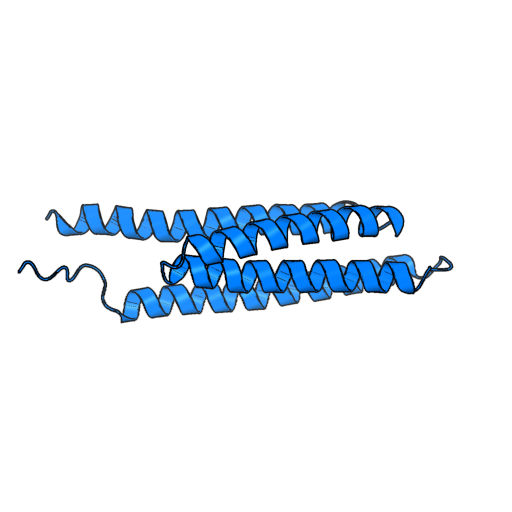A N 1
ATOM 770 C CA . ALA A 1 106 ? 8.934 -11.239 -7.719 1.00 60.34 106 ALA A CA 1
ATOM 771 C C . ALA A 1 106 ? 8.502 -9.995 -6.926 1.00 60.34 106 ALA A C 1
ATOM 773 O O . ALA A 1 106 ? 7.674 -10.127 -6.027 1.00 60.34 106 ALA A O 1
ATOM 774 N N . LEU A 1 107 ? 8.983 -8.794 -7.280 1.00 62.94 107 LEU A N 1
ATOM 775 C CA . LEU A 1 107 ? 8.645 -7.562 -6.553 1.00 62.94 107 LEU A CA 1
ATOM 776 C C . LEU A 1 107 ? 7.155 -7.227 -6.699 1.00 62.94 107 LEU A C 1
ATOM 778 O O . LEU A 1 107 ? 6.472 -6.915 -5.724 1.00 62.94 107 LEU A O 1
ATOM 782 N N . LEU A 1 108 ? 6.643 -7.360 -7.922 1.00 61.31 108 LEU A N 1
ATOM 783 C CA . LEU A 1 108 ? 5.240 -7.128 -8.247 1.00 61.31 108 LEU A CA 1
ATOM 784 C C . LEU A 1 108 ? 4.323 -8.124 -7.534 1.00 61.31 108 LEU A C 1
ATOM 786 O O . LEU A 1 108 ? 3.323 -7.720 -6.946 1.00 61.31 108 LEU A O 1
ATOM 790 N N . ARG A 1 109 ? 4.703 -9.406 -7.485 1.00 65.75 109 ARG A N 1
ATOM 791 C CA . ARG A 1 109 ? 3.994 -10.424 -6.693 1.00 65.75 109 ARG A CA 1
ATOM 792 C C . ARG A 1 109 ? 3.992 -10.106 -5.203 1.00 65.75 109 ARG A C 1
ATOM 794 O O . ARG A 1 109 ? 2.982 -10.336 -4.546 1.00 65.75 109 ARG A O 1
ATOM 801 N N . LEU A 1 110 ? 5.093 -9.580 -4.675 1.00 64.56 110 LEU A N 1
ATOM 802 C CA . LEU A 1 110 ? 5.220 -9.228 -3.261 1.00 64.56 110 LEU A CA 1
ATOM 803 C C . LEU A 1 110 ? 4.334 -8.025 -2.915 1.00 64.56 110 LEU A C 1
ATOM 805 O O . LEU A 1 110 ? 3.620 -8.061 -1.917 1.00 64.56 110 LEU A O 1
ATOM 809 N N . LEU A 1 111 ? 4.284 -7.023 -3.796 1.00 64.94 111 LEU A N 1
ATOM 810 C CA . LEU A 1 111 ? 3.362 -5.885 -3.725 1.00 64.94 111 LEU A CA 1
ATOM 811 C C . LEU A 1 111 ? 1.890 -6.329 -3.746 1.00 64.94 111 LEU A C 1
ATOM 813 O O . LEU A 1 111 ? 1.109 -5.914 -2.888 1.00 64.94 111 LEU A O 1
ATOM 817 N N . THR A 1 112 ? 1.506 -7.202 -4.683 1.00 65.06 112 THR A N 1
ATOM 818 C CA . THR A 1 112 ? 0.127 -7.717 -4.770 1.00 65.06 112 THR A CA 1
ATOM 819 C C . THR A 1 112 ? -0.217 -8.633 -3.592 1.00 65.06 112 THR A C 1
ATOM 821 O O . THR A 1 112 ? -1.312 -8.553 -3.039 1.00 65.06 112 THR A O 1
ATOM 824 N N . GLY A 1 113 ? 0.715 -9.487 -3.169 1.00 68.00 113 GLY A N 1
ATOM 825 C CA . GLY A 1 113 ? 0.535 -10.374 -2.021 1.00 68.00 113 GLY A CA 1
ATOM 826 C C . GLY A 1 113 ? 0.379 -9.591 -0.722 1.00 68.00 113 GLY A C 1
ATOM 827 O O . GLY A 1 113 ? -0.515 -9.875 0.072 1.00 68.00 113 GLY A O 1
ATOM 828 N N . ALA A 1 114 ? 1.184 -8.548 -0.537 1.00 66.25 114 ALA A N 1
ATOM 829 C CA . ALA A 1 114 ? 1.070 -7.687 0.623 1.00 66.25 114 ALA A CA 1
ATOM 830 C C . ALA A 1 114 ? -0.208 -6.838 0.598 1.00 66.25 114 ALA A C 1
ATOM 832 O O . ALA A 1 114 ? -0.817 -6.649 1.646 1.00 66.25 114 ALA A O 1
ATOM 833 N N . TRP A 1 115 ? -0.683 -6.407 -0.575 1.00 67.69 115 TRP A N 1
ATOM 834 C CA . TRP A 1 115 ? -2.006 -5.792 -0.727 1.00 67.69 115 TRP A CA 1
ATOM 835 C C . TRP A 1 115 ? -3.125 -6.710 -0.223 1.00 67.69 115 TRP A C 1
ATOM 837 O O . TRP A 1 115 ? -3.900 -6.308 0.646 1.00 67.69 115 TRP A O 1
ATOM 847 N N . VAL A 1 116 ? -3.163 -7.957 -0.704 1.00 65.75 116 VAL A N 1
ATOM 848 C CA . VAL A 1 116 ? -4.156 -8.960 -0.288 1.00 65.75 116 VAL A CA 1
ATOM 849 C C . VAL A 1 116 ? -4.055 -9.240 1.211 1.00 65.75 116 VAL A C 1
ATOM 851 O O . VAL A 1 116 ? -5.070 -9.222 1.906 1.00 65.75 116 VAL A O 1
ATOM 854 N N . ALA A 1 117 ? -2.841 -9.444 1.726 1.00 67.94 117 ALA A N 1
ATOM 855 C CA . ALA A 1 117 ? -2.612 -9.719 3.140 1.00 67.94 117 ALA A CA 1
ATOM 856 C C . ALA A 1 117 ? -3.019 -8.541 4.035 1.00 67.94 117 ALA A C 1
ATOM 858 O O . ALA A 1 117 ? -3.607 -8.756 5.090 1.00 67.94 117 ALA A O 1
ATOM 859 N N . THR A 1 118 ? -2.763 -7.304 3.609 1.00 67.81 118 THR A N 1
ATOM 860 C CA . THR A 1 118 ? -3.106 -6.111 4.392 1.00 67.81 118 THR A CA 1
ATOM 861 C C . THR A 1 118 ? -4.611 -5.893 4.423 1.00 67.81 118 THR A C 1
ATOM 863 O O . THR A 1 118 ? -5.153 -5.664 5.496 1.00 67.81 118 THR A O 1
ATOM 866 N N . LEU A 1 119 ? -5.294 -6.004 3.278 1.00 66.06 119 LEU A N 1
ATOM 867 C CA . LEU A 1 119 ? -6.744 -5.807 3.171 1.00 66.06 119 LEU A CA 1
ATOM 868 C C . LEU A 1 119 ? -7.550 -6.897 3.862 1.00 66.06 119 LEU A C 1
ATOM 870 O O . LEU A 1 119 ? -8.484 -6.609 4.611 1.00 66.06 119 LEU A O 1
ATOM 874 N N . LEU A 1 120 ? -7.214 -8.156 3.576 1.00 66.25 120 LEU A N 1
ATOM 875 C CA . LEU A 1 120 ? -7.893 -9.286 4.194 1.00 66.25 120 LEU A CA 1
ATOM 876 C C . LEU A 1 120 ? -7.508 -9.383 5.661 1.00 66.25 120 LEU A C 1
ATOM 878 O O . LEU A 1 120 ? -8.382 -9.600 6.486 1.00 66.25 120 LEU A O 1
ATOM 882 N N . GLY A 1 121 ? -6.237 -9.164 5.997 1.00 66.81 121 GLY A N 1
ATOM 883 C CA . GLY A 1 121 ? -5.754 -9.183 7.371 1.00 66.81 121 GLY A CA 1
ATOM 884 C C . GLY A 1 121 ? -6.417 -8.112 8.228 1.00 66.81 121 GLY A C 1
ATOM 885 O O . GLY A 1 121 ? -6.918 -8.436 9.303 1.00 66.81 121 GLY A O 1
ATOM 886 N N . SER A 1 122 ? -6.503 -6.863 7.758 1.00 65.00 122 SER A N 1
ATOM 887 C CA . SER A 1 122 ? -7.137 -5.792 8.531 1.00 65.00 122 SER A CA 1
ATOM 888 C C . SER A 1 122 ? -8.640 -6.007 8.691 1.00 65.00 122 SER A C 1
ATOM 890 O O . SER A 1 122 ? -9.144 -5.963 9.814 1.00 65.00 122 SER A O 1
ATOM 892 N N . ASN A 1 123 ? -9.358 -6.324 7.610 1.00 66.44 123 ASN A N 1
ATOM 893 C CA . ASN A 1 123 ? -10.798 -6.577 7.688 1.00 66.44 123 ASN A CA 1
ATOM 894 C C . ASN A 1 123 ? -11.125 -7.839 8.491 1.00 66.44 123 ASN A C 1
ATOM 896 O O . ASN A 1 123 ? -12.081 -7.825 9.268 1.00 66.44 123 ASN A O 1
ATOM 900 N N . ALA A 1 124 ? -10.346 -8.915 8.346 1.00 65.75 124 ALA A N 1
ATOM 901 C CA . ALA A 1 124 ? -10.535 -10.136 9.122 1.00 65.75 124 ALA A CA 1
ATOM 902 C C . ALA A 1 124 ? -10.239 -9.900 10.601 1.00 65.75 124 ALA A C 1
ATOM 904 O O . ALA A 1 124 ? -11.003 -10.369 11.432 1.00 65.75 124 ALA A O 1
ATOM 905 N N . THR A 1 125 ? -9.199 -9.135 10.943 1.00 66.38 125 THR A N 1
ATOM 906 C CA . THR A 1 125 ? -8.870 -8.818 12.342 1.00 66.38 125 THR A CA 1
ATOM 907 C C . THR A 1 125 ? -9.980 -7.992 12.987 1.00 66.38 125 THR A C 1
ATOM 909 O O . THR A 1 125 ? -10.470 -8.352 14.054 1.00 66.38 125 THR A O 1
ATOM 912 N N . VAL A 1 126 ? -10.455 -6.941 12.313 1.00 65.62 126 VAL A N 1
ATOM 913 C CA . VAL A 1 126 ? -11.563 -6.104 12.806 1.00 65.62 126 VAL A CA 1
ATOM 914 C C . VAL A 1 126 ? -12.853 -6.923 12.948 1.00 65.62 126 VAL A C 1
ATOM 916 O O . VAL A 1 126 ? -13.520 -6.850 13.979 1.00 65.62 126 VAL A O 1
ATOM 919 N N . SER A 1 127 ? -13.176 -7.756 11.953 1.00 65.25 127 SER A N 1
ATOM 920 C CA . SER A 1 127 ? -14.371 -8.616 11.974 1.00 65.25 127 SER A CA 1
ATOM 921 C C . SER A 1 127 ? -14.285 -9.712 13.036 1.00 65.25 127 SER A C 1
ATOM 923 O O . SER A 1 127 ? -15.280 -10.029 13.682 1.00 65.25 127 SER A O 1
ATOM 925 N N . LEU A 1 128 ? -13.100 -10.292 13.240 1.00 63.78 128 LEU A N 1
ATOM 926 C CA . LEU A 1 128 ? -12.849 -11.310 14.256 1.00 63.78 128 LEU A CA 1
ATOM 927 C C . LEU A 1 128 ? -12.997 -10.726 15.662 1.00 63.78 128 LEU A C 1
ATOM 929 O O . LEU A 1 128 ? -13.576 -11.374 16.531 1.00 63.78 128 LEU A O 1
ATOM 933 N N . ILE A 1 129 ? -12.523 -9.500 15.879 1.00 64.19 129 ILE A N 1
ATOM 934 C CA . ILE A 1 129 ? -12.668 -8.798 17.157 1.00 64.19 129 ILE A CA 1
ATOM 935 C C . ILE A 1 129 ? -14.143 -8.491 17.438 1.00 64.19 129 ILE A C 1
ATOM 937 O O . ILE A 1 129 ? -14.622 -8.835 18.521 1.00 64.19 129 ILE A O 1
ATOM 941 N N . ASP A 1 130 ? -14.886 -7.960 16.457 1.00 64.56 130 ASP A N 1
ATOM 942 C CA . ASP A 1 130 ? -16.339 -7.745 16.584 1.00 64.56 130 ASP A CA 1
ATOM 943 C C . ASP A 1 130 ? -17.073 -9.069 16.878 1.00 64.56 130 ASP A C 1
ATOM 945 O O . ASP A 1 130 ? -17.921 -9.151 17.770 1.00 64.56 130 ASP A O 1
ATOM 949 N N . TYR A 1 131 ? -16.694 -10.154 16.197 1.00 63.00 131 TYR A N 1
ATOM 950 C CA . TYR A 1 131 ? -17.294 -11.474 16.391 1.00 63.00 131 TYR A CA 1
ATOM 951 C C . TYR A 1 131 ? -17.022 -12.070 17.782 1.00 63.00 131 TYR A C 1
ATOM 953 O O . TYR A 1 131 ? -17.958 -12.513 18.457 1.00 63.00 131 TYR A O 1
ATOM 961 N N . ILE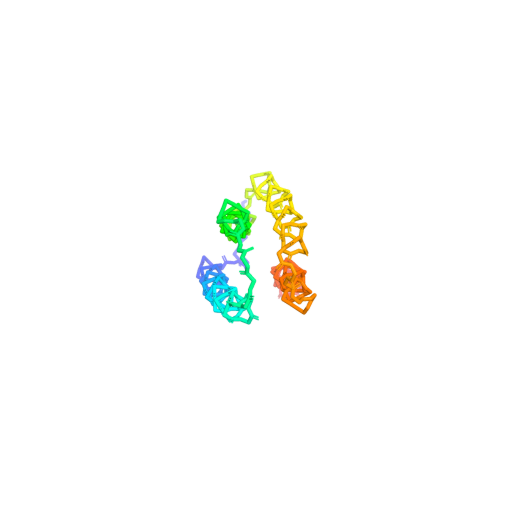 A 1 132 ? -15.764 -12.077 18.238 1.00 65.38 132 ILE A N 1
ATOM 962 C CA . ILE A 1 132 ? -15.382 -12.604 19.560 1.00 65.38 132 ILE A CA 1
ATOM 963 C C . ILE A 1 132 ? -16.091 -11.814 20.669 1.00 65.38 132 ILE A C 1
ATOM 965 O O . ILE A 1 132 ? -16.564 -12.407 21.641 1.00 65.38 132 ILE A O 1
ATOM 969 N N . GLN A 1 133 ? -16.237 -10.498 20.514 1.00 58.69 133 GLN A N 1
ATOM 970 C CA . GLN A 1 133 ? -16.843 -9.639 21.532 1.00 58.69 133 GLN A CA 1
ATOM 971 C C . GLN A 1 133 ? -18.372 -9.739 21.583 1.00 58.69 133 GLN A C 1
ATOM 973 O O . GLN A 1 133 ? -18.926 -9.812 22.682 1.00 58.69 133 GLN A O 1
ATOM 978 N N . ARG A 1 134 ? -19.070 -9.855 20.442 1.00 63.34 134 ARG A N 1
ATOM 979 C CA . ARG A 1 134 ? -20.519 -10.158 20.431 1.00 63.34 134 ARG A CA 1
ATOM 980 C C . ARG A 1 134 ? -20.837 -11.491 21.103 1.00 63.34 134 ARG A C 1
ATOM 982 O O . ARG A 1 134 ? -21.879 -11.626 21.738 1.00 63.34 134 ARG A O 1
ATOM 989 N N . ARG A 1 135 ? -19.933 -12.466 20.982 1.00 57.28 135 ARG A N 1
ATOM 990 C CA . ARG A 1 135 ? -20.067 -13.784 21.612 1.00 57.28 135 ARG A CA 1
ATOM 991 C C . ARG A 1 135 ? -19.691 -13.773 23.100 1.00 57.28 135 ARG A C 1
ATOM 993 O O . ARG A 1 135 ? -20.254 -14.550 23.865 1.00 57.28 135 ARG A O 1
ATOM 1000 N N . GLY A 1 136 ? -18.772 -12.896 23.509 1.00 51.16 136 GLY A N 1
ATOM 1001 C CA . GLY A 1 136 ? -18.359 -12.703 24.904 1.00 51.16 136 GLY A CA 1
ATOM 1002 C C . GLY A 1 136 ? -19.334 -11.876 25.753 1.00 51.16 136 GLY A C 1
ATOM 1003 O O . GLY A 1 136 ? -19.407 -12.103 26.952 1.00 51.16 136 GLY A O 1
ATOM 1004 N N . GLY A 1 137 ? -20.109 -10.968 25.145 1.00 46.19 137 GLY A N 1
ATOM 1005 C CA . GLY A 1 137 ? -21.111 -10.132 25.829 1.00 46.19 137 GLY A CA 1
ATOM 1006 C C . GLY A 1 137 ? -22.504 -10.759 26.003 1.00 46.19 137 GLY A C 1
ATOM 1007 O O . GLY A 1 137 ? -23.409 -10.087 26.485 1.00 46.19 137 GLY A O 1
ATOM 1008 N N . GLN A 1 138 ? -22.699 -12.015 25.584 1.00 42.41 138 GLN A N 1
ATOM 1009 C CA . GLN A 1 138 ? -23.930 -12.797 25.809 1.00 42.41 138 GLN A CA 1
ATOM 1010 C C . GLN A 1 138 ? -23.818 -13.788 26.987 1.00 42.41 138 GLN A C 1
ATOM 1012 O O . GLN A 1 138 ? -24.633 -14.704 27.103 1.00 42.41 138 GLN A O 1
ATOM 1017 N N . ARG A 1 139 ? -22.818 -13.627 27.856 1.00 39.88 139 ARG A N 1
ATOM 1018 C CA . ARG A 1 139 ? -22.740 -14.283 29.169 1.00 39.88 139 ARG A CA 1
ATOM 1019 C C . ARG A 1 139 ? -22.836 -13.231 30.261 1.00 39.88 139 ARG A C 1
ATOM 1021 O O . ARG A 1 139 ? -23.389 -13.581 31.321 1.00 39.88 139 ARG A O 1
#